Protein AF-A0A1H5ZWD4-F1 (afdb_monomer_lite)

Foldseek 3Di:
DFPKDKDKQWAQFPQQRDTWRPPDPDGDARPSGDDGDRVPTDTDMDIDRVVPDD

Structure (mmCIF, N/CA/C/O backbone):
data_AF-A0A1H5ZWD4-F1
#
_entry.id   AF-A0A1H5ZWD4-F1
#
loop_
_atom_site.group_PDB
_atom_site.id
_atom_site.type_symbol
_atom_site.label_atom_id
_atom_site.label_alt_id
_atom_site.label_comp_id
_atom_site.label_asym_id
_atom_site.label_entity_id
_atom_site.label_seq_id
_atom_site.pdbx_PDB_ins_code
_atom_site.Cartn_x
_atom_site.Cartn_y
_atom_site.Cartn_z
_atom_site.occupancy
_atom_site.B_iso_or_equiv
_atom_site.auth_seq_id
_atom_site.auth_comp_id
_atom_site.auth_asym_id
_atom_site.auth_atom_id
_atom_site.pdbx_PDB_model_num
ATOM 1 N N . MET A 1 1 ? 9.381 2.846 -30.165 1.00 70.25 1 MET A N 1
ATOM 2 C CA . MET A 1 1 ? 9.305 1.854 -29.073 1.00 70.25 1 MET A CA 1
ATOM 3 C C . MET A 1 1 ? 8.859 2.617 -27.840 1.00 70.25 1 MET A C 1
ATOM 5 O O . MET A 1 1 ? 9.538 3.580 -27.509 1.00 70.25 1 MET A O 1
ATOM 9 N N . ALA A 1 2 ? 7.712 2.276 -27.253 1.00 72.69 2 ALA A N 1
ATOM 10 C CA . ALA A 1 2 ? 7.199 2.944 -26.054 1.00 72.69 2 ALA A CA 1
ATOM 11 C C . ALA A 1 2 ? 8.151 2.721 -24.866 1.00 72.69 2 ALA A C 1
ATOM 13 O O . ALA A 1 2 ? 8.705 1.624 -24.723 1.00 72.69 2 ALA A O 1
ATOM 14 N N . ASN A 1 3 ? 8.365 3.744 -24.035 1.00 84.31 3 ASN A N 1
ATOM 15 C CA . ASN A 1 3 ? 9.248 3.635 -22.870 1.00 84.31 3 ASN A CA 1
ATOM 16 C C . ASN A 1 3 ? 8.455 3.175 -21.648 1.00 84.31 3 ASN A C 1
ATOM 18 O O . ASN A 1 3 ? 8.140 3.964 -20.762 1.00 84.31 3 ASN A O 1
ATOM 22 N N . ILE A 1 4 ? 8.134 1.889 -21.592 1.00 88.50 4 ILE A N 1
ATOM 23 C CA . ILE A 1 4 ? 7.339 1.351 -20.493 1.00 88.50 4 ILE A CA 1
ATOM 24 C C . ILE A 1 4 ? 8.146 1.378 -19.195 1.00 88.50 4 ILE A C 1
ATOM 26 O O . ILE A 1 4 ? 9.156 0.690 -19.052 1.00 88.50 4 ILE A O 1
ATOM 30 N N . THR A 1 5 ? 7.655 2.141 -18.222 1.00 89.81 5 THR A N 1
ATOM 31 C CA . THR A 1 5 ? 8.164 2.111 -16.849 1.00 89.81 5 THR A CA 1
ATOM 32 C C . THR A 1 5 ? 7.141 1.437 -15.947 1.00 89.81 5 THR A C 1
ATOM 34 O O . THR A 1 5 ? 5.932 1.535 -16.157 1.00 89.81 5 THR A O 1
ATOM 37 N N . THR A 1 6 ? 7.625 0.695 -14.954 1.00 92.88 6 THR A N 1
ATOM 38 C CA . THR A 1 6 ? 6.768 -0.062 -14.038 1.00 92.88 6 THR A CA 1
ATOM 39 C C . THR A 1 6 ? 7.082 0.303 -12.601 1.00 92.88 6 THR A C 1
ATOM 41 O O . THR A 1 6 ? 8.240 0.235 -12.187 1.00 92.88 6 THR A O 1
ATOM 44 N N . GLN A 1 7 ? 6.051 0.601 -11.821 1.00 93.81 7 GLN 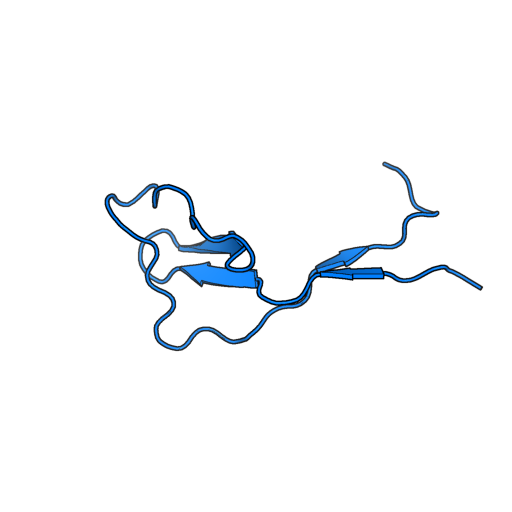A N 1
ATOM 45 C CA . GLN A 1 7 ? 6.148 0.714 -10.374 1.00 93.81 7 GLN A CA 1
ATOM 46 C C . GLN A 1 7 ? 5.540 -0.541 -9.740 1.00 93.81 7 GLN A C 1
ATOM 48 O O . GLN A 1 7 ? 4.340 -0.782 -9.841 1.00 93.81 7 GLN A O 1
ATOM 53 N N . ASN A 1 8 ? 6.375 -1.363 -9.108 1.00 95.44 8 ASN A N 1
ATOM 54 C CA . ASN A 1 8 ? 5.945 -2.535 -8.343 1.00 95.44 8 ASN A CA 1
ATOM 55 C C . ASN A 1 8 ? 5.509 -2.135 -6.919 1.00 95.44 8 ASN A C 1
ATOM 57 O O . ASN A 1 8 ? 5.487 -0.963 -6.575 1.00 95.44 8 ASN A O 1
ATOM 61 N N . ASN A 1 9 ? 5.190 -3.105 -6.065 1.00 96.94 9 ASN A N 1
ATOM 62 C CA . ASN A 1 9 ? 4.873 -2.922 -4.643 1.00 96.94 9 ASN A CA 1
ATOM 63 C C . ASN A 1 9 ? 3.562 -2.169 -4.364 1.00 96.94 9 ASN A C 1
ATOM 65 O O . ASN A 1 9 ? 3.358 -1.619 -3.279 1.00 96.94 9 ASN A O 1
ATOM 69 N N . TRP A 1 10 ? 2.637 -2.205 -5.321 1.00 97.56 10 TRP A N 1
ATOM 70 C CA . TRP A 1 10 ? 1.240 -1.889 -5.062 1.00 97.56 10 TRP A CA 1
ATOM 71 C C . TRP A 1 10 ? 0.573 -3.069 -4.363 1.00 97.56 10 TRP A C 1
ATOM 73 O O . TRP A 1 10 ? 0.739 -4.226 -4.763 1.00 97.56 10 TRP A O 1
ATOM 83 N N . ARG A 1 11 ? -0.150 -2.781 -3.281 1.00 97.81 11 ARG A N 1
ATOM 84 C CA . ARG A 1 11 ? -0.770 -3.781 -2.410 1.00 97.81 11 A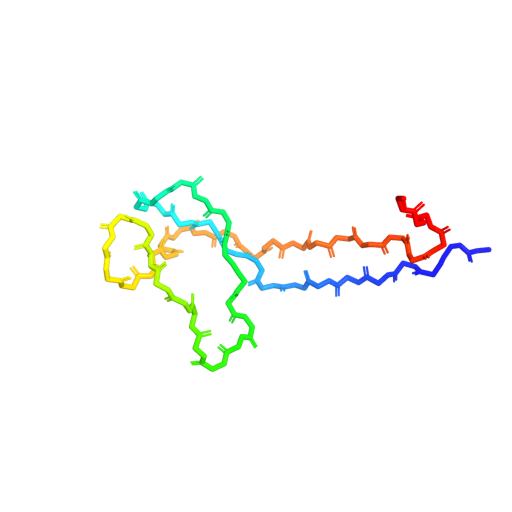RG A CA 1
ATOM 85 C C . ARG A 1 11 ? -2.259 -3.498 -2.274 1.00 97.81 11 ARG A C 1
ATOM 87 O O . ARG A 1 11 ? -2.670 -2.344 -2.211 1.00 97.81 11 ARG A O 1
ATOM 94 N N . PHE A 1 12 ? -3.059 -4.554 -2.197 1.00 98.12 12 PHE A N 1
ATOM 95 C CA . PHE A 1 12 ? -4.488 -4.474 -1.933 1.00 98.12 12 PHE A CA 1
ATOM 96 C C . PHE A 1 12 ? -4.772 -4.540 -0.438 1.00 98.12 12 PHE A C 1
ATOM 98 O O . PHE A 1 12 ? -4.349 -5.481 0.238 1.00 98.12 12 PHE A O 1
ATOM 105 N N . CYS A 1 13 ? -5.482 -3.538 0.082 1.00 98.25 13 CYS A N 1
ATOM 106 C CA . CYS A 1 13 ? -5.821 -3.471 1.497 1.00 98.25 13 CYS A CA 1
ATOM 107 C C . CYS A 1 13 ? -7.159 -4.154 1.758 1.00 98.25 13 CYS A C 1
ATOM 109 O O . CYS A 1 13 ? -8.203 -3.644 1.357 1.00 98.25 13 CYS A O 1
ATOM 111 N N . ARG A 1 14 ? -7.156 -5.251 2.519 1.00 97.94 14 ARG A N 1
ATOM 112 C CA . ARG A 1 14 ? -8.385 -5.988 2.875 1.00 97.94 14 ARG A CA 1
ATOM 113 C C . ARG A 1 14 ? -9.317 -5.246 3.842 1.00 97.94 14 ARG A C 1
ATOM 115 O O . ARG A 1 14 ? -10.437 -5.692 4.052 1.00 97.94 14 ARG A O 1
ATOM 122 N N . LYS A 1 15 ? -8.870 -4.127 4.428 1.00 98.00 15 LYS A N 1
ATOM 123 C CA . LYS A 1 15 ? -9.686 -3.282 5.321 1.00 98.00 15 LYS A CA 1
ATOM 124 C C . LYS A 1 15 ? -10.461 -2.199 4.575 1.00 98.00 15 LYS A C 1
ATOM 126 O O . LYS A 1 15 ? -11.634 -1.995 4.850 1.00 98.00 15 LYS A O 1
ATOM 131 N N . CYS A 1 16 ? -9.791 -1.473 3.676 1.00 97.94 16 CYS A N 1
ATOM 132 C CA . CYS A 1 16 ? -10.382 -0.336 2.958 1.00 97.94 16 CYS A CA 1
ATOM 133 C C . CYS A 1 16 ? -10.667 -0.616 1.479 1.00 97.94 16 CYS A C 1
ATOM 135 O O . CYS A 1 16 ? -11.114 0.285 0.782 1.00 97.94 16 CYS A O 1
ATOM 137 N N . PHE A 1 17 ? -10.371 -1.827 0.997 1.00 97.50 17 PHE A N 1
ATOM 138 C CA . PHE A 1 17 ? -10.593 -2.278 -0.382 1.00 97.50 17 PHE A CA 1
ATOM 139 C C . PHE A 1 17 ? -9.940 -1.396 -1.461 1.00 97.50 17 PHE A C 1
ATOM 141 O O . PHE A 1 17 ? -10.359 -1.400 -2.615 1.00 97.50 17 PHE A O 1
ATOM 148 N N . ALA A 1 18 ? -8.886 -0.663 -1.094 1.00 97.12 18 ALA A N 1
ATOM 149 C CA . ALA A 1 18 ? -8.124 0.198 -1.991 1.00 97.12 18 ALA A CA 1
ATOM 150 C C . ALA A 1 18 ? -6.714 -0.352 -2.216 1.00 97.12 18 ALA A C 1
ATOM 152 O O . ALA A 1 18 ? -6.168 -1.076 -1.372 1.00 97.12 18 ALA A O 1
ATOM 153 N N . LE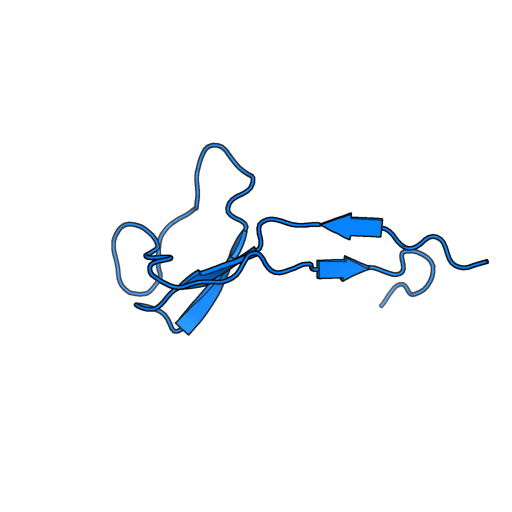U A 1 19 ? -6.115 0.040 -3.339 1.00 97.25 19 LEU A N 1
ATOM 154 C CA . LEU A 1 19 ? -4.687 -0.128 -3.561 1.00 97.25 19 LEU A CA 1
ATOM 155 C C . LEU A 1 19 ? -3.921 0.966 -2.820 1.00 97.25 19 LEU A C 1
ATOM 157 O O . LEU A 1 19 ? -4.304 2.134 -2.864 1.00 97.25 19 LEU A O 1
ATOM 161 N N . TRP A 1 20 ? -2.825 0.595 -2.168 1.00 97.31 20 TRP A N 1
ATOM 162 C CA . TRP A 1 20 ? -1.845 1.553 -1.665 1.00 97.31 20 TRP A CA 1
ATOM 163 C C . TRP A 1 20 ? -0.448 1.164 -2.138 1.00 97.31 20 TRP A C 1
ATOM 165 O O . TRP A 1 20 ? -0.154 -0.012 -2.385 1.00 97.31 20 TRP A O 1
ATOM 175 N N . PHE A 1 21 ? 0.413 2.164 -2.269 1.00 96.69 21 PHE A N 1
ATOM 176 C CA . PHE A 1 21 ? 1.804 1.952 -2.625 1.00 96.69 21 PHE A CA 1
ATOM 177 C C . PHE A 1 21 ? 2.627 1.685 -1.359 1.00 96.69 21 PHE A C 1
ATOM 179 O O . PHE A 1 21 ? 2.728 2.541 -0.485 1.00 96.69 21 PHE A O 1
ATOM 186 N N . ASN A 1 22 ? 3.217 0.492 -1.265 1.00 96.38 22 ASN A N 1
ATOM 187 C CA . ASN A 1 22 ? 3.998 0.026 -0.112 1.00 96.38 22 ASN A CA 1
ATOM 188 C C . ASN A 1 22 ? 5.516 0.229 -0.303 1.00 96.38 22 ASN A C 1
ATOM 190 O O . ASN A 1 22 ? 6.327 -0.451 0.324 1.00 96.38 22 ASN A O 1
ATOM 194 N N .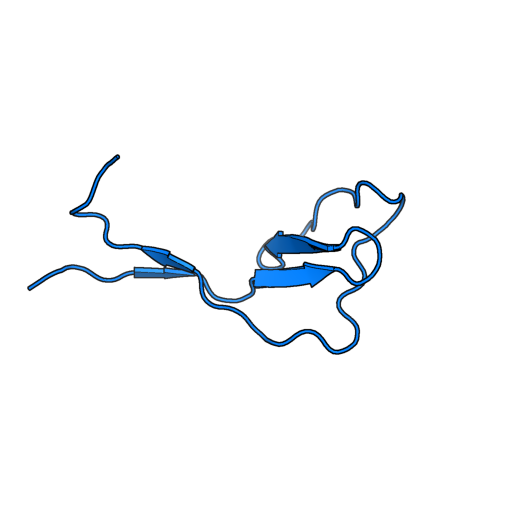 GLY A 1 23 ? 5.917 1.096 -1.239 1.00 94.12 23 GLY A N 1
ATOM 195 C CA . GLY A 1 23 ? 7.322 1.340 -1.584 1.00 94.12 23 GLY A CA 1
ATOM 196 C C . GLY A 1 23 ? 7.994 2.479 -0.818 1.00 94.12 23 GLY A C 1
ATOM 197 O O . GLY A 1 23 ? 9.184 2.704 -1.018 1.00 94.12 23 GLY A O 1
ATOM 198 N N . PHE A 1 24 ? 7.267 3.191 0.046 1.00 92.62 24 PHE A N 1
ATOM 199 C CA . PHE A 1 24 ? 7.826 4.237 0.902 1.00 92.62 24 PHE A CA 1
ATOM 200 C C . PHE A 1 24 ? 8.069 3.728 2.331 1.00 92.62 24 PHE A C 1
ATOM 202 O O . PHE A 1 24 ? 7.410 2.784 2.765 1.00 92.62 24 PHE A O 1
ATOM 209 N N . PRO A 1 25 ? 8.967 4.371 3.106 1.00 92.06 25 PRO A N 1
ATOM 210 C CA . PRO A 1 25 ? 9.145 4.056 4.526 1.00 92.06 25 PRO A CA 1
ATOM 211 C C . PRO A 1 25 ? 7.866 4.240 5.356 1.00 92.06 25 PRO A C 1
ATOM 213 O O . PRO A 1 25 ? 7.705 3.610 6.399 1.00 92.06 25 PRO A O 1
ATOM 216 N N . THR A 1 26 ? 6.957 5.107 4.900 1.00 89.69 26 THR A N 1
ATOM 217 C CA . THR A 1 26 ? 5.630 5.310 5.484 1.00 89.69 26 THR A CA 1
ATOM 218 C C . THR A 1 26 ? 4.555 4.939 4.463 1.00 89.69 26 THR A C 1
ATOM 220 O O . THR A 1 26 ? 4.640 5.297 3.294 1.00 89.69 26 THR A O 1
ATOM 223 N N . ASN A 1 27 ? 3.518 4.228 4.909 1.00 90.12 27 ASN A N 1
ATOM 224 C CA . ASN A 1 27 ? 2.470 3.685 4.032 1.00 90.12 27 ASN A CA 1
ATOM 225 C C . ASN A 1 27 ? 1.193 4.537 3.978 1.00 90.12 27 ASN A C 1
ATOM 227 O O . ASN A 1 27 ? 0.175 4.083 3.463 1.00 90.12 27 ASN A O 1
ATOM 231 N N . GLY A 1 28 ? 1.226 5.751 4.533 1.00 90.25 28 GLY A N 1
ATOM 232 C CA . GLY A 1 28 ? 0.023 6.553 4.749 1.00 90.25 28 GLY A CA 1
ATOM 233 C C . GLY A 1 28 ? -0.958 5.914 5.741 1.00 90.25 28 GLY A C 1
ATOM 234 O O . GLY A 1 28 ? -0.670 4.896 6.379 1.00 90.25 28 GLY A O 1
ATOM 235 N N . THR A 1 29 ? -2.123 6.545 5.890 1.00 95.00 29 THR A N 1
ATOM 236 C CA . THR A 1 29 ? -3.179 6.103 6.809 1.00 95.00 29 THR A CA 1
ATOM 237 C C . THR A 1 29 ? -4.278 5.384 6.043 1.00 95.00 29 THR A C 1
ATOM 239 O O . THR A 1 29 ? -4.798 5.899 5.053 1.00 95.00 29 THR A O 1
ATOM 242 N N . CYS A 1 30 ? -4.693 4.221 6.544 1.00 97.62 30 CYS A N 1
ATOM 243 C CA . CYS A 1 30 ? -5.819 3.496 5.979 1.00 97.62 30 CYS A CA 1
ATOM 244 C C . CYS A 1 30 ? -7.126 4.277 6.224 1.00 97.62 30 CYS A C 1
ATOM 246 O O . CYS A 1 30 ? -7.401 4.620 7.375 1.00 97.62 30 CYS A O 1
ATOM 248 N N . PRO A 1 31 ? -7.985 4.496 5.207 1.00 97.88 31 PRO A N 1
ATOM 249 C CA . PRO A 1 31 ? -9.298 5.128 5.396 1.00 97.88 31 PRO A CA 1
ATOM 250 C C . PRO A 1 31 ? -10.218 4.374 6.365 1.00 97.88 31 PRO A C 1
ATOM 252 O O . PRO A 1 31 ? -11.086 4.970 6.989 1.00 97.88 31 PRO A O 1
ATOM 255 N N . ALA A 1 32 ? -9.994 3.067 6.535 1.00 98.00 32 ALA A N 1
ATOM 256 C CA . ALA A 1 32 ? -10.666 2.246 7.543 1.00 98.00 32 ALA A CA 1
ATOM 257 C C . ALA A 1 32 ? -10.040 2.372 8.955 1.00 98.00 32 ALA A C 1
ATOM 259 O O . ALA A 1 32 ? -10.363 1.591 9.846 1.00 98.00 32 ALA A O 1
ATOM 260 N N . GLY A 1 33 ? -9.113 3.315 9.156 1.00 96.56 33 GLY A N 1
ATOM 261 C CA . GLY A 1 33 ? -8.378 3.555 10.398 1.00 96.56 33 GLY A CA 1
ATOM 262 C C . GLY A 1 33 ? -7.103 2.715 10.541 1.00 96.56 33 GLY A C 1
ATOM 263 O O . GLY A 1 33 ? -7.044 1.551 10.138 1.00 96.56 33 GLY A O 1
ATOM 264 N N . GLY A 1 34 ? -6.067 3.291 11.159 1.00 95.31 34 GLY A N 1
ATOM 265 C CA . GLY A 1 34 ? -4.788 2.623 11.435 1.00 95.31 34 GLY A CA 1
ATOM 266 C C . GLY A 1 34 ? -3.957 2.303 10.185 1.00 95.31 34 GLY A C 1
ATOM 267 O O . GLY A 1 34 ? -4.071 2.967 9.156 1.00 95.31 34 GLY A O 1
ATOM 268 N N . ALA A 1 35 ? -3.107 1.275 10.278 1.00 96.75 35 ALA A N 1
ATOM 269 C CA . ALA A 1 35 ? -2.255 0.835 9.172 1.00 96.75 35 ALA A CA 1
ATOM 270 C C . ALA A 1 35 ? -3.032 0.033 8.110 1.00 96.75 35 ALA A C 1
ATOM 272 O O . ALA A 1 35 ? -4.056 -0.604 8.403 1.00 96.75 35 ALA A O 1
ATOM 273 N N . HIS A 1 36 ? -2.515 0.058 6.879 1.00 98.06 36 HIS A N 1
ATOM 274 C CA . HIS A 1 36 ? -2.966 -0.810 5.793 1.00 98.06 36 HIS A CA 1
ATOM 275 C C . HIS A 1 36 ? -2.683 -2.286 6.114 1.00 98.06 36 HIS A C 1
ATOM 277 O O . HIS A 1 36 ? -1.628 -2.620 6.648 1.00 98.06 36 HIS A O 1
ATOM 283 N N . ASP A 1 37 ? -3.626 -3.166 5.769 1.00 97.62 37 ASP A N 1
ATOM 284 C CA . ASP A 1 37 ? -3.503 -4.619 5.931 1.00 97.62 37 ASP A CA 1
ATOM 285 C C . ASP A 1 37 ? -3.408 -5.281 4.553 1.00 97.62 37 ASP A C 1
ATOM 287 O O . ASP A 1 37 ? -4.382 -5.306 3.801 1.00 97.62 37 ASP A O 1
ATOM 291 N N . GLY A 1 38 ? -2.222 -5.801 4.233 1.00 96.50 38 GLY A N 1
ATOM 292 C CA . GLY A 1 38 ? -1.913 -6.472 2.967 1.00 96.50 38 GLY A CA 1
ATOM 293 C C . GLY A 1 38 ? -1.965 -7.982 3.001 1.00 96.50 38 GLY A C 1
ATOM 294 O O . GLY A 1 38 ? -1.403 -8.601 2.092 1.00 96.50 38 GLY A O 1
ATOM 295 N N . GLY A 1 39 ? -2.544 -8.574 4.047 1.00 97.31 39 GLY A N 1
ATOM 296 C CA . GLY A 1 39 ? -2.633 -10.021 4.192 1.00 97.31 39 GLY A CA 1
ATOM 297 C C . GLY A 1 39 ? -3.256 -10.666 2.954 1.00 97.31 39 GLY A C 1
ATOM 298 O O . GLY A 1 39 ? -4.381 -10.343 2.580 1.00 97.31 39 GLY A O 1
ATOM 299 N N . GLY A 1 40 ? -2.507 -11.562 2.307 1.00 94.69 40 GLY A N 1
ATOM 300 C CA . GLY A 1 40 ? -2.937 -12.255 1.087 1.00 94.69 40 GLY A CA 1
ATOM 301 C C . GLY A 1 40 ? -2.871 -11.427 -0.204 1.00 94.69 40 GLY A C 1
ATOM 302 O O . GLY A 1 40 ? -3.235 -11.934 -1.259 1.00 94.69 40 GLY A O 1
ATOM 303 N N . SER A 1 41 ? -2.397 -10.177 -0.161 1.00 97.25 41 SER A N 1
ATOM 304 C CA . SER A 1 41 ? -2.212 -9.373 -1.372 1.00 97.25 41 SER A CA 1
ATOM 305 C C . SER A 1 41 ? -1.075 -9.917 -2.236 1.00 97.25 41 SER A C 1
ATOM 307 O O . SER A 1 41 ? 0.015 -10.230 -1.745 1.00 97.25 41 SER A O 1
ATOM 309 N N . TRP A 1 42 ? -1.282 -9.896 -3.548 1.00 97.31 42 TRP A N 1
ATOM 310 C CA . TRP A 1 42 ? -0.203 -10.006 -4.526 1.00 97.31 42 TRP A CA 1
ATOM 311 C C . TRP A 1 42 ? 0.663 -8.743 -4.538 1.00 97.31 42 TRP A C 1
ATOM 313 O O . TRP A 1 42 ? 0.275 -7.700 -4.003 1.00 97.31 42 TRP A O 1
ATOM 323 N N . ASN A 1 43 ? 1.846 -8.846 -5.145 1.00 97.19 43 ASN A N 1
ATOM 324 C CA . ASN A 1 43 ? 2.628 -7.681 -5.536 1.00 97.19 43 ASN A CA 1
ATOM 325 C C . ASN A 1 43 ? 2.122 -7.193 -6.899 1.00 97.19 43 ASN A C 1
ATOM 327 O O . ASN A 1 43 ? 2.335 -7.872 -7.901 1.00 97.19 43 ASN A O 1
ATOM 331 N N . MET A 1 44 ? 1.419 -6.065 -6.925 1.00 97.19 44 MET A N 1
ATOM 332 C CA . MET A 1 44 ? 0.858 -5.507 -8.152 1.00 97.19 44 MET A CA 1
ATOM 333 C C . MET A 1 44 ? 1.810 -4.488 -8.783 1.00 97.19 44 MET A C 1
ATOM 335 O O . MET A 1 44 ? 2.620 -3.852 -8.100 1.00 97.19 44 MET A O 1
ATOM 339 N N . TYR A 1 45 ? 1.692 -4.344 -10.102 1.00 95.44 45 TYR A N 1
ATOM 340 C CA . TYR A 1 45 ? 2.542 -3.493 -10.926 1.00 95.44 45 TYR A CA 1
ATOM 341 C C . TYR A 1 45 ? 1.678 -2.425 -11.592 1.00 95.44 45 TYR A C 1
ATOM 343 O O . TYR A 1 45 ? 0.757 -2.750 -12.338 1.00 95.44 45 TYR A O 1
ATOM 351 N N . LEU A 1 46 ? 1.989 -1.159 -11.334 1.00 93.00 46 LEU A N 1
ATOM 352 C CA . LEU A 1 46 ? 1.473 -0.041 -12.107 1.00 93.00 46 LEU A CA 1
ATOM 353 C C . LEU A 1 46 ? 2.386 0.144 -13.317 1.00 93.00 46 LEU A C 1
ATOM 355 O O . LEU A 1 46 ? 3.550 0.523 -13.176 1.00 93.00 46 LEU A O 1
ATOM 359 N N . VAL A 1 47 ? 1.863 -0.177 -14.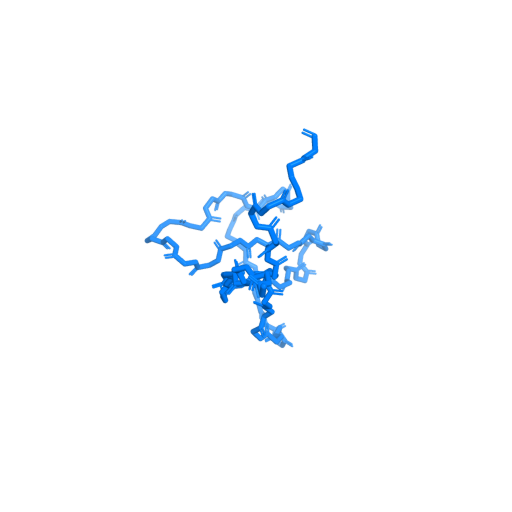493 1.00 90.69 47 VAL A N 1
ATOM 360 C CA . VAL A 1 47 ? 2.550 0.015 -15.769 1.00 90.69 47 VAL A CA 1
ATOM 361 C C . VAL A 1 47 ? 2.183 1.398 -16.285 1.00 90.69 47 VAL A C 1
ATOM 363 O O . VAL A 1 47 ? 1.002 1.709 -16.415 1.00 90.69 47 VAL A O 1
ATOM 366 N N . THR A 1 48 ? 3.179 2.231 -16.565 1.00 85.81 48 THR A N 1
ATOM 367 C CA . THR A 1 48 ? 2.965 3.556 -17.149 1.00 85.81 48 THR A CA 1
ATOM 368 C C . THR A 1 48 ? 3.625 3.637 -18.509 1.00 85.81 48 THR A C 1
ATOM 370 O O . THR A 1 48 ? 4.781 3.227 -18.663 1.00 85.81 48 THR A O 1
ATOM 373 N N . ASN A 1 49 ? 2.900 4.209 -19.469 1.00 87.81 49 ASN A N 1
ATOM 374 C CA . ASN A 1 49 ? 3.465 4.631 -20.734 1.00 87.81 49 ASN A CA 1
ATOM 375 C C . ASN A 1 49 ? 3.688 6.159 -20.698 1.00 87.81 49 ASN A C 1
ATOM 377 O O . ASN A 1 49 ? 2.739 6.911 -20.888 1.00 87.81 49 ASN A O 1
ATOM 381 N N . PRO A 1 50 ? 4.896 6.654 -20.373 1.00 77.38 50 PRO A N 1
ATOM 382 C CA . PRO A 1 50 ? 5.154 8.080 -20.194 1.00 77.38 50 PRO A CA 1
ATOM 383 C C . PRO A 1 50 ? 4.989 8.898 -21.484 1.00 77.38 50 PRO A C 1
ATOM 385 O O . PRO A 1 50 ? 4.844 10.117 -21.390 1.00 77.38 50 PRO A O 1
ATOM 388 N N . ASP A 1 51 ? 4.999 8.266 -22.665 1.00 83.81 51 ASP A N 1
ATOM 389 C CA . ASP A 1 51 ? 4.600 8.916 -23.920 1.00 83.81 51 ASP A CA 1
ATOM 390 C C . ASP A 1 51 ? 3.082 9.145 -24.044 1.00 83.81 51 ASP A C 1
ATOM 392 O O . ASP A 1 51 ? 2.672 10.067 -24.747 1.00 83.81 51 ASP A O 1
ATOM 396 N N . GLU A 1 52 ? 2.250 8.408 -23.304 1.00 80.38 52 GLU A N 1
ATOM 397 C CA . GLU A 1 52 ? 0.791 8.577 -23.243 1.00 80.38 52 GLU A CA 1
ATOM 398 C C . GLU A 1 52 ? 0.393 9.487 -22.070 1.00 80.38 52 GLU A C 1
ATOM 400 O O . GLU A 1 52 ? -0.198 9.060 -21.075 1.00 80.38 52 GLU A O 1
ATOM 405 N N . ARG A 1 53 ? 0.746 10.773 -22.163 1.00 75.06 53 ARG A N 1
ATOM 406 C CA . ARG A 1 53 ? 0.296 11.775 -21.183 1.00 75.06 53 ARG A CA 1
ATOM 407 C C . ARG A 1 53 ? -1.220 11.991 -21.303 1.00 75.06 53 ARG A C 1
ATOM 409 O O . ARG A 1 53 ? -1.707 12.174 -22.417 1.00 75.06 53 ARG A O 1
ATOM 416 N N . ILE A 1 54 ? -1.927 11.979 -20.165 1.00 69.38 54 ILE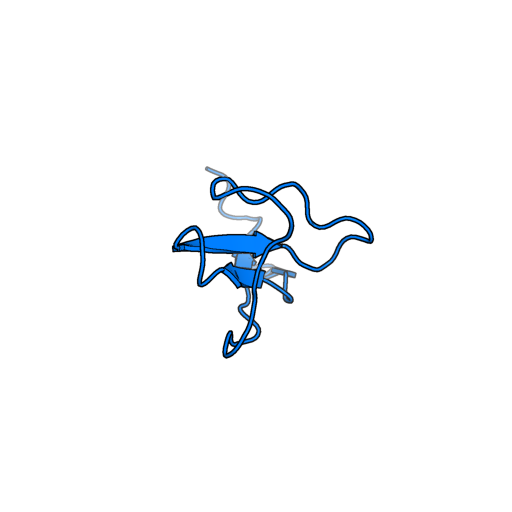 A N 1
ATOM 417 C CA . ILE A 1 54 ? -3.351 12.359 -20.070 1.00 69.38 54 ILE A CA 1
ATOM 418 C C . ILE A 1 54 ? -3.554 13.862 -20.258 1.00 69.38 54 ILE A C 1
ATOM 420 O O . ILE A 1 54 ? -2.628 14.625 -19.887 1.00 69.38 54 ILE A O 1
#

Radius of gyration: 13.33 Å; chains: 1; bounding box: 20×25×40 Å

Organism: NCBI:txid1144553

Secondary structure (DSSP, 8-state):
----EEEEEEEE-TTT--EEE--SSS----TTSSS---TT---EEEEE-TTS--

Sequence (54 aa):
MANITTQNNWRFCRKCFALWFNGFPTNGTCPAGGAHDGGGSWNMYLVTNPDERI

pLDDT: mean 92.41, std 7.52, range [69.38, 98.25]